Protein AF-A0AAE4Q458-F1 (afdb_monomer_lite)

Sequence (88 aa):
MTTQTILEVMMQDIVGDYDTPDFIDEWQWVKSISSFSHNENGDFGIWEFFVNVYKVQHSGDRIPEKLLPVFEEAIKAGHSFVWFHQGT

Radius of gyration: 12.77 Å; chains: 1; bounding box: 30×27×34 Å

Secondary structure (DSSP, 8-state):
-PPPPEEEEEHHHHH---S-GGG-HHHHHHHHH-SEEEE--SSTT-EEEEEEHHHHHHH-----TTTHHHHHHHHHHT-SEEEEE---

Organism: NCBI:txid332186

Foldseek 3Di:
DDDAAEAEDAVCVQPNDDDALVPDPLLVVQVVQFPDWDACPVDRDWGKTKHFLVCVVPVPDDHDPSCVVVSVVCVVVVHGIYIYIHDD

Structure (mmCIF, N/CA/C/O backbone):
data_AF-A0AAE4Q458-F1
#
_entry.id   AF-A0AAE4Q458-F1
#
loop_
_atom_site.group_PDB
_atom_site.id
_atom_site.type_symbol
_atom_site.label_atom_id
_atom_site.label_alt_id
_atom_site.label_comp_id
_atom_site.label_asym_id
_atom_site.label_entity_id
_atom_site.label_seq_id
_atom_site.pdbx_PDB_ins_code
_atom_site.Cartn_x
_atom_site.Cartn_y
_atom_site.Cartn_z
_atom_site.occupancy
_atom_site.B_iso_or_equiv
_atom_site.auth_seq_id
_atom_site.auth_comp_id
_atom_site.auth_asym_id
_atom_site.auth_atom_id
_atom_site.pdbx_PDB_model_num
ATOM 1 N N . MET A 1 1 ? -12.523 13.263 20.997 1.00 45.56 1 MET A N 1
ATOM 2 C CA . MET A 1 1 ? -11.991 13.316 19.621 1.00 45.56 1 MET A CA 1
ATOM 3 C C . MET A 1 1 ? -11.290 11.994 19.387 1.00 45.56 1 MET A C 1
ATOM 5 O O . MET A 1 1 ? -10.448 11.643 20.199 1.00 45.56 1 MET A O 1
ATOM 9 N N . THR A 1 2 ? -11.693 11.214 18.391 1.00 57.44 2 THR A N 1
ATOM 10 C CA . THR A 1 2 ? -10.959 10.003 17.998 1.00 57.44 2 THR A CA 1
ATOM 11 C C . THR A 1 2 ? -9.735 10.431 17.201 1.00 57.44 2 THR A C 1
ATOM 13 O O . THR A 1 2 ? -9.878 11.081 16.166 1.00 57.44 2 THR A O 1
ATOM 16 N N . THR A 1 3 ? -8.540 10.120 17.697 1.00 71.12 3 THR A N 1
ATOM 17 C CA . THR A 1 3 ? -7.297 10.305 16.942 1.00 71.12 3 THR A CA 1
ATOM 18 C C . THR A 1 3 ? -7.330 9.360 15.747 1.00 71.12 3 THR A C 1
ATOM 20 O O . THR A 1 3 ? -7.435 8.152 15.936 1.00 71.12 3 THR A O 1
ATOM 23 N N . GLN A 1 4 ? -7.285 9.896 14.529 1.00 73.88 4 GLN A N 1
ATOM 24 C CA . GLN A 1 4 ? -7.098 9.070 13.339 1.00 73.88 4 GLN A CA 1
ATOM 25 C C . GLN A 1 4 ? -5.613 8.736 13.229 1.00 73.88 4 GLN A C 1
ATOM 27 O O . GLN A 1 4 ? -4.778 9.639 13.197 1.00 73.88 4 GLN A O 1
ATOM 32 N N . THR A 1 5 ? -5.290 7.447 13.215 1.00 89.44 5 THR A N 1
ATOM 33 C CA . THR A 1 5 ? -3.926 6.948 13.034 1.00 89.44 5 THR A CA 1
ATOM 34 C C . THR A 1 5 ? -3.739 6.437 11.609 1.00 89.44 5 THR A C 1
ATOM 36 O O . THR A 1 5 ? -4.687 5.987 10.954 1.00 89.44 5 THR A O 1
ATOM 39 N N . ILE A 1 6 ? -2.500 6.524 11.133 1.00 94.62 6 ILE A N 1
ATOM 40 C CA . ILE A 1 6 ? -2.076 6.120 9.792 1.00 94.62 6 ILE A CA 1
ATOM 41 C C . ILE A 1 6 ? -1.072 4.985 9.972 1.00 94.62 6 ILE A C 1
ATOM 43 O O . ILE A 1 6 ? -0.198 5.093 10.830 1.00 94.62 6 ILE A O 1
ATOM 47 N N . LEU A 1 7 ? -1.252 3.886 9.243 1.00 96.75 7 LEU A N 1
ATOM 48 C CA . LEU A 1 7 ? -0.243 2.835 9.133 1.00 96.75 7 LEU A CA 1
ATOM 49 C C . LEU A 1 7 ? 0.661 3.179 7.948 1.00 96.75 7 LEU A C 1
ATOM 51 O O . LEU A 1 7 ? 0.171 3.287 6.827 1.00 96.75 7 LEU A O 1
ATOM 55 N N . GLU A 1 8 ? 1.944 3.395 8.204 1.00 96.44 8 GLU A N 1
ATOM 56 C CA . GLU A 1 8 ? 2.954 3.665 7.176 1.00 96.44 8 GLU A CA 1
ATOM 57 C C . GLU A 1 8 ? 3.505 2.347 6.631 1.00 96.44 8 GLU A C 1
ATOM 59 O O . GLU A 1 8 ? 3.802 1.433 7.401 1.00 96.44 8 GLU A O 1
ATOM 64 N N . VAL A 1 9 ? 3.593 2.238 5.306 1.00 96.94 9 VAL A N 1
ATOM 65 C CA . VAL A 1 9 ? 4.019 1.022 4.613 1.00 96.94 9 VAL A CA 1
ATOM 66 C C . VAL A 1 9 ? 4.931 1.381 3.452 1.00 96.94 9 VAL A C 1
ATOM 68 O O . VAL A 1 9 ? 4.499 1.989 2.468 1.00 96.94 9 VAL A O 1
ATOM 71 N N . MET A 1 10 ? 6.172 0.912 3.529 1.00 95.38 10 MET A N 1
ATOM 72 C CA . MET A 1 10 ? 7.098 0.939 2.407 1.00 95.38 10 MET A CA 1
ATOM 73 C C . MET A 1 10 ? 6.802 -0.248 1.490 1.00 95.38 10 MET A C 1
ATOM 75 O O . MET A 1 10 ? 6.856 -1.402 1.911 1.00 95.38 10 MET A O 1
ATOM 79 N N . MET A 1 11 ? 6.477 0.007 0.223 1.00 95.81 11 MET A N 1
ATOM 80 C CA . MET A 1 11 ? 6.077 -1.063 -0.697 1.00 95.81 11 MET A CA 1
ATOM 81 C C . MET A 1 11 ? 7.203 -2.084 -0.921 1.00 95.81 11 MET A C 1
ATOM 83 O O . MET A 1 11 ? 6.920 -3.271 -1.077 1.00 95.81 11 MET A O 1
ATOM 87 N N . GLN A 1 12 ? 8.469 -1.656 -0.885 1.00 94.50 12 GLN A N 1
ATOM 88 C CA . GLN A 1 12 ? 9.628 -2.548 -1.001 1.00 94.50 12 GLN A CA 1
ATOM 89 C C . GLN A 1 12 ? 9.674 -3.614 0.104 1.00 94.50 12 GLN A C 1
ATOM 91 O O . GLN A 1 12 ? 10.060 -4.749 -0.170 1.00 94.50 12 GLN A O 1
ATOM 96 N N . ASP A 1 13 ? 9.194 -3.303 1.312 1.00 95.62 13 ASP A N 1
ATOM 97 C CA . ASP A 1 13 ? 9.120 -4.278 2.409 1.00 95.62 13 ASP A CA 1
ATOM 98 C C . ASP A 1 13 ? 8.078 -5.379 2.139 1.00 95.62 13 ASP A C 1
ATOM 100 O O . ASP A 1 13 ? 8.130 -6.457 2.732 1.00 95.62 13 ASP A O 1
ATOM 104 N N . ILE A 1 14 ? 7.133 -5.124 1.226 1.00 96.62 14 ILE A N 1
ATOM 105 C CA . ILE A 1 14 ? 6.051 -6.045 0.869 1.00 96.62 14 ILE A CA 1
ATOM 106 C C . ILE A 1 14 ? 6.386 -6.858 -0.381 1.00 96.62 14 ILE A C 1
ATOM 108 O O . ILE A 1 14 ? 6.192 -8.076 -0.410 1.00 96.62 14 ILE A O 1
ATOM 112 N N . VAL A 1 15 ? 6.841 -6.192 -1.444 1.00 95.50 15 VAL A N 1
ATOM 113 C CA . VAL A 1 15 ? 6.996 -6.819 -2.766 1.00 95.50 15 VAL A CA 1
ATOM 114 C C . VAL A 1 15 ? 8.451 -7.100 -3.143 1.00 95.50 15 VAL A C 1
ATOM 116 O O . VAL A 1 15 ? 8.671 -7.794 -4.136 1.00 95.50 15 VAL A O 1
ATOM 119 N N . GLY A 1 16 ? 9.412 -6.636 -2.338 1.00 93.75 16 GLY A N 1
ATOM 120 C CA . GLY A 1 16 ? 10.837 -6.610 -2.662 1.00 93.75 16 GLY A CA 1
ATOM 121 C C . GLY A 1 16 ? 11.225 -5.386 -3.495 1.00 93.75 16 GLY A C 1
ATOM 122 O O . GLY A 1 16 ? 10.388 -4.539 -3.808 1.00 93.75 16 GLY A O 1
ATOM 123 N N . ASP A 1 17 ? 12.502 -5.303 -3.862 1.00 92.44 17 ASP A N 1
ATOM 124 C CA . ASP A 1 17 ? 13.011 -4.238 -4.728 1.00 92.44 17 ASP A CA 1
ATOM 125 C C . ASP A 1 17 ? 12.436 -4.343 -6.149 1.00 92.44 17 ASP A C 1
ATOM 127 O O . ASP A 1 17 ? 12.242 -5.435 -6.691 1.00 92.44 17 ASP A O 1
ATOM 131 N N . TYR A 1 18 ? 12.192 -3.191 -6.770 1.00 90.81 18 TYR A N 1
ATOM 132 C CA . TYR A 1 18 ? 11.701 -3.078 -8.140 1.00 90.81 18 TYR A CA 1
ATOM 133 C C . TYR A 1 18 ? 12.226 -1.808 -8.809 1.00 90.81 18 TYR A C 1
ATOM 135 O O . TYR A 1 18 ? 12.484 -0.805 -8.147 1.00 90.81 18 TYR A O 1
ATOM 143 N N . ASP A 1 19 ? 12.322 -1.842 -10.140 1.00 86.56 19 ASP A N 1
ATOM 144 C CA . ASP A 1 19 ? 12.798 -0.701 -10.932 1.00 86.56 19 ASP A CA 1
ATOM 145 C C . ASP A 1 19 ? 11.676 0.283 -11.287 1.00 86.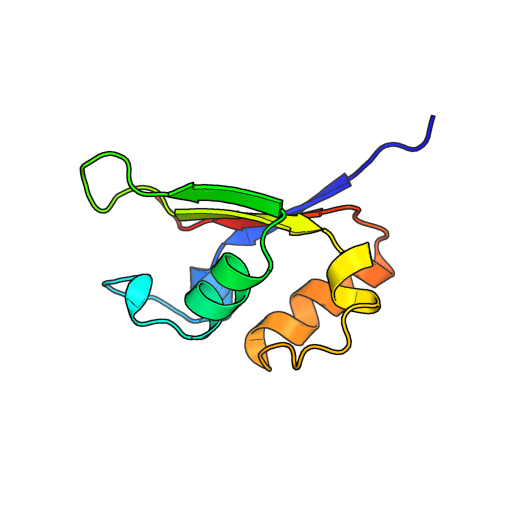56 19 ASP A C 1
ATOM 147 O O . ASP A 1 19 ? 11.892 1.488 -11.377 1.00 86.56 19 ASP A O 1
ATOM 151 N N . THR A 1 20 ? 10.467 -0.218 -11.559 1.00 87.94 20 THR A N 1
ATOM 152 C CA . THR A 1 20 ? 9.353 0.609 -12.045 1.00 87.94 20 THR A CA 1
ATOM 153 C C . THR A 1 20 ? 8.051 0.219 -11.342 1.00 87.94 20 THR A C 1
AT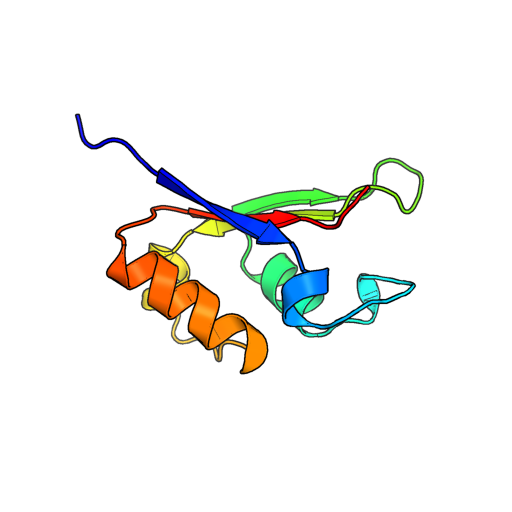OM 155 O O . THR A 1 20 ? 7.533 -0.871 -11.600 1.00 87.94 20 THR A O 1
ATOM 158 N N . PRO A 1 21 ? 7.490 1.101 -10.491 1.00 89.56 21 PRO A N 1
ATOM 159 C CA . PRO A 1 21 ? 6.231 0.864 -9.782 1.00 89.56 21 PRO A CA 1
ATOM 160 C C . PRO A 1 21 ? 5.058 0.475 -10.688 1.00 89.56 21 PRO A C 1
ATOM 162 O O . PRO A 1 21 ? 4.206 -0.319 -10.293 1.00 89.56 21 PRO A O 1
ATOM 165 N N . ASP A 1 22 ? 5.021 0.991 -11.923 1.00 89.75 22 ASP A N 1
ATOM 166 C CA . ASP A 1 22 ? 3.959 0.700 -12.890 1.00 89.75 22 ASP A CA 1
ATOM 167 C C . ASP A 1 22 ? 3.823 -0.791 -13.237 1.00 89.75 22 ASP A C 1
ATOM 169 O O . ASP A 1 22 ? 2.748 -1.226 -13.646 1.00 89.75 22 ASP A O 1
ATOM 173 N N . PHE A 1 23 ? 4.881 -1.586 -13.047 1.00 91.75 23 PHE A N 1
ATOM 174 C CA . PHE A 1 23 ? 4.878 -3.025 -13.330 1.00 91.75 23 PHE A CA 1
ATOM 175 C C . PHE A 1 23 ? 4.570 -3.899 -12.112 1.00 91.75 23 PHE A C 1
ATOM 177 O O . PHE A 1 23 ? 4.617 -5.123 -12.216 1.00 91.75 23 PHE A O 1
ATOM 184 N N . ILE A 1 24 ? 4.262 -3.294 -10.966 1.00 94.25 24 ILE A N 1
ATOM 185 C CA . ILE A 1 24 ? 3.949 -4.011 -9.732 1.00 94.25 24 ILE A CA 1
ATOM 186 C C . ILE A 1 24 ? 2.433 -4.045 -9.537 1.00 94.25 24 ILE A C 1
ATOM 188 O O . ILE A 1 24 ? 1.786 -3.007 -9.380 1.00 94.25 24 ILE A O 1
ATOM 192 N N . ASP A 1 25 ? 1.865 -5.251 -9.512 1.00 96.06 25 ASP A N 1
ATOM 193 C CA . ASP A 1 25 ? 0.420 -5.469 -9.382 1.00 96.06 25 ASP A CA 1
ATOM 194 C C . ASP A 1 25 ? -0.142 -4.849 -8.093 1.00 96.06 25 ASP A C 1
ATOM 196 O O . ASP A 1 25 ? -1.222 -4.254 -8.097 1.00 96.06 25 ASP A O 1
ATOM 200 N N . GLU A 1 26 ? 0.605 -4.929 -6.990 1.00 97.00 26 GLU A N 1
ATOM 201 C CA . GLU A 1 26 ? 0.239 -4.315 -5.716 1.00 97.00 26 GLU A CA 1
ATOM 202 C C . GLU A 1 26 ? 0.139 -2.787 -5.829 1.00 97.00 26 GLU A C 1
ATOM 204 O O . GLU A 1 26 ? -0.808 -2.200 -5.301 1.00 97.00 26 GLU A O 1
ATOM 209 N N . TRP A 1 27 ? 1.043 -2.140 -6.575 1.00 95.12 27 TRP A N 1
ATOM 210 C CA . TRP A 1 27 ? 0.958 -0.701 -6.836 1.00 95.12 27 TRP A CA 1
ATOM 211 C C . TRP A 1 27 ? -0.261 -0.343 -7.677 1.00 95.12 27 TRP A C 1
ATOM 213 O O . TRP A 1 27 ? -0.965 0.615 -7.351 1.00 95.12 27 TRP A O 1
ATOM 223 N N . GLN A 1 28 ? -0.552 -1.117 -8.725 1.00 94.69 28 GLN A N 1
ATOM 224 C CA . GLN A 1 28 ? -1.730 -0.881 -9.564 1.00 94.69 28 GLN A CA 1
ATOM 225 C C . GLN A 1 28 ? -3.022 -1.018 -8.763 1.00 94.69 28 GLN A C 1
ATOM 227 O O . GLN A 1 28 ? -3.931 -0.189 -8.879 1.00 94.69 28 GLN A O 1
ATOM 232 N N . TRP A 1 29 ? -3.082 -2.024 -7.892 1.00 96.38 29 TRP A N 1
ATOM 233 C CA . TRP A 1 29 ? -4.214 -2.206 -7.004 1.00 96.38 29 TRP A CA 1
ATOM 234 C C . TRP A 1 29 ? -4.350 -1.030 -6.029 1.00 96.38 29 TRP A C 1
ATOM 236 O O . TRP A 1 29 ? -5.413 -0.408 -5.989 1.00 96.38 29 TRP A O 1
ATOM 246 N N . VAL A 1 30 ? -3.275 -0.648 -5.326 1.00 95.56 30 VAL A N 1
ATOM 247 C CA . VAL A 1 30 ? -3.266 0.502 -4.403 1.00 95.56 30 VAL A CA 1
ATOM 248 C C . VAL A 1 30 ? -3.713 1.782 -5.113 1.00 95.56 30 VAL A C 1
ATOM 250 O O . VAL A 1 30 ? -4.602 2.476 -4.613 1.00 95.56 30 VAL A O 1
ATOM 253 N N . LYS A 1 31 ? -3.178 2.063 -6.307 1.00 93.88 31 LYS A N 1
ATOM 254 C CA . LYS A 1 31 ? -3.556 3.216 -7.137 1.00 93.88 31 LYS A CA 1
ATOM 255 C C . LYS A 1 31 ? -5.055 3.215 -7.432 1.00 93.88 31 LYS A C 1
ATOM 257 O O . LYS A 1 31 ? -5.710 4.235 -7.224 1.00 93.88 31 LYS A O 1
ATOM 262 N N . SER A 1 32 ? -5.609 2.068 -7.833 1.00 93.44 32 SER A N 1
ATOM 263 C CA . SER A 1 32 ? -7.024 1.934 -8.210 1.00 93.44 32 SER A CA 1
ATOM 264 C C . SER A 1 32 ? -8.012 2.201 -7.067 1.00 93.44 32 SER A C 1
ATOM 266 O O . SER A 1 32 ? -9.121 2.684 -7.307 1.00 93.44 32 SER A O 1
ATOM 268 N N . ILE A 1 33 ? -7.620 1.927 -5.818 1.00 93.44 33 ILE A N 1
ATOM 269 C CA . ILE A 1 33 ? -8.505 2.073 -4.656 1.00 93.44 33 ILE A CA 1
ATOM 270 C C . ILE A 1 33 ? -8.182 3.282 -3.771 1.00 93.44 33 ILE A C 1
ATOM 272 O O . ILE A 1 33 ? -8.992 3.612 -2.892 1.00 93.44 33 ILE A O 1
ATOM 276 N N . SER A 1 34 ? -7.039 3.934 -3.994 1.00 92.81 34 SER A N 1
ATOM 277 C CA . SER A 1 34 ? -6.569 5.078 -3.214 1.00 92.81 34 SER A CA 1
ATOM 278 C C . SER A 1 34 ? -7.610 6.203 -3.147 1.00 92.81 34 SER A C 1
ATOM 280 O O . SER A 1 34 ? -8.415 6.414 -4.054 1.00 92.81 34 SER A O 1
ATOM 282 N N . SER A 1 35 ? -7.648 6.893 -2.008 1.00 85.44 35 SER A N 1
ATOM 283 C CA . SER A 1 35 ? -8.479 8.093 -1.812 1.00 85.44 35 SER A CA 1
ATOM 284 C C . SER A 1 35 ? -7.707 9.377 -2.107 1.00 85.44 35 SER A C 1
ATOM 286 O O . SER A 1 35 ? -8.311 10.415 -2.361 1.00 85.44 35 SER A O 1
ATOM 288 N N . PHE A 1 36 ? -6.379 9.295 -2.072 1.00 87.44 36 PHE A N 1
ATOM 289 C CA . PHE A 1 36 ? -5.463 10.359 -2.439 1.00 87.44 36 PHE A CA 1
ATOM 290 C C . PHE A 1 36 ? -4.202 9.738 -3.037 1.00 87.44 36 PHE A C 1
ATOM 292 O O . PHE A 1 36 ? -3.717 8.721 -2.528 1.00 87.44 36 PHE A O 1
ATOM 299 N N . SER A 1 37 ? -3.679 10.371 -4.082 1.00 84.69 37 SER A N 1
ATOM 300 C CA . SER A 1 37 ? -2.429 9.996 -4.725 1.00 84.69 37 SER A CA 1
ATOM 301 C C . SER A 1 37 ? -1.519 11.211 -4.864 1.00 84.69 37 SER A C 1
ATOM 303 O O . SER A 1 37 ? -1.955 12.297 -5.251 1.00 84.69 37 SER A O 1
ATOM 305 N N . HIS A 1 38 ? -0.245 11.003 -4.558 1.00 80.69 38 HIS A N 1
ATOM 306 C CA . HIS A 1 38 ? 0.850 11.887 -4.914 1.00 80.69 38 HIS A CA 1
ATOM 307 C C 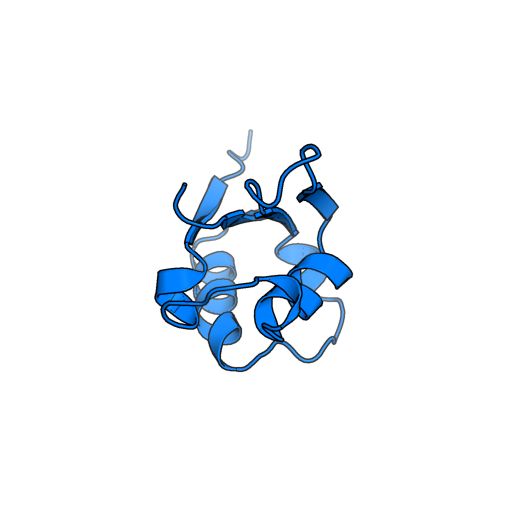. HIS A 1 38 ? 1.826 11.053 -5.740 1.00 80.69 38 HIS A C 1
ATOM 309 O O . HIS A 1 38 ? 2.662 10.307 -5.232 1.00 80.69 38 HIS A O 1
ATOM 315 N N . ASN A 1 39 ? 1.612 11.111 -7.048 1.00 72.62 39 ASN A N 1
ATOM 316 C CA . ASN A 1 39 ? 2.352 10.367 -8.048 1.00 72.62 39 ASN A CA 1
ATOM 317 C C . ASN A 1 39 ? 2.696 11.303 -9.209 1.00 72.62 39 ASN A C 1
ATOM 319 O O . ASN A 1 39 ? 1.946 12.236 -9.477 1.00 72.62 39 ASN A O 1
ATOM 323 N N . GLU A 1 40 ? 3.805 11.025 -9.898 1.00 63.66 40 GLU A N 1
ATOM 324 C CA . GLU A 1 40 ? 4.244 11.737 -11.113 1.00 63.66 40 GLU A CA 1
ATOM 325 C C . GLU A 1 40 ? 4.665 13.199 -10.868 1.00 63.66 40 GLU A C 1
ATOM 327 O O . GLU A 1 40 ? 3.953 14.146 -11.190 1.00 63.66 40 GLU A O 1
ATOM 332 N N . ASN A 1 41 ? 5.889 13.404 -10.368 1.00 56.69 41 ASN A N 1
ATOM 333 C CA . ASN A 1 41 ? 6.460 14.746 -10.192 1.00 56.69 41 ASN A CA 1
ATOM 334 C C . ASN A 1 41 ? 7.263 15.223 -11.424 1.00 56.69 41 ASN A C 1
ATOM 336 O O . ASN A 1 41 ? 8.277 15.902 -11.293 1.00 56.69 41 ASN A O 1
ATOM 340 N N . GLY A 1 42 ? 6.863 14.807 -12.630 1.00 52.94 42 GLY A N 1
ATOM 341 C CA . GLY A 1 42 ? 7.592 15.070 -13.883 1.00 52.94 42 GLY A CA 1
ATOM 342 C C . GLY A 1 42 ? 8.834 14.194 -14.114 1.00 52.94 42 GLY A C 1
ATOM 343 O O . GLY A 1 42 ? 9.222 14.012 -15.262 1.00 52.94 42 GLY A O 1
ATOM 344 N N . ASP A 1 43 ? 9.375 13.589 -13.056 1.00 53.25 43 ASP A N 1
ATOM 345 C CA . ASP A 1 43 ? 10.370 12.513 -13.064 1.00 53.25 43 ASP A CA 1
ATOM 346 C C . ASP A 1 43 ? 9.841 11.319 -12.244 1.00 53.25 43 ASP A C 1
ATOM 348 O O . ASP A 1 43 ? 8.994 11.488 -11.359 1.00 53.25 43 ASP A O 1
ATOM 352 N N . PHE A 1 44 ? 10.331 10.111 -12.541 1.00 57.94 44 PHE A N 1
ATOM 353 C CA . PHE A 1 44 ? 9.954 8.808 -11.958 1.00 57.94 44 PHE A CA 1
ATOM 354 C C . PHE A 1 44 ? 10.280 8.655 -10.447 1.00 57.94 44 PHE A C 1
ATOM 356 O O . PHE A 1 44 ? 10.848 7.651 -10.033 1.00 57.94 44 PHE A O 1
ATOM 363 N N . GLY A 1 45 ? 9.984 9.651 -9.608 1.00 66.75 45 GLY A N 1
ATOM 364 C CA . GLY A 1 45 ? 10.522 9.727 -8.245 1.00 66.75 45 GLY A CA 1
ATOM 365 C C . GLY A 1 45 ? 9.547 9.402 -7.113 1.00 66.75 45 GLY A C 1
ATOM 366 O O . GLY A 1 45 ? 9.939 8.762 -6.143 1.00 66.75 45 GLY A O 1
ATOM 367 N N . ILE A 1 46 ? 8.284 9.833 -7.199 1.00 79.12 46 ILE A N 1
ATOM 368 C CA . ILE A 1 46 ? 7.370 9.809 -6.041 1.00 79.12 46 ILE A CA 1
ATOM 369 C C . ILE A 1 46 ? 6.151 8.942 -6.337 1.00 79.12 46 ILE A C 1
ATOM 371 O O . ILE A 1 46 ? 5.446 9.177 -7.319 1.00 79.12 46 ILE A O 1
ATOM 375 N N . TRP A 1 47 ? 5.933 7.952 -5.472 1.00 88.25 47 TRP A N 1
ATOM 376 C CA . TRP A 1 47 ? 4.786 7.049 -5.474 1.00 88.25 47 TRP A CA 1
ATOM 377 C C . TRP A 1 47 ? 4.255 6.933 -4.054 1.00 88.25 47 TRP A C 1
ATOM 379 O O . TRP A 1 47 ? 4.742 6.130 -3.263 1.00 88.25 47 TRP A O 1
ATOM 389 N N . GLU A 1 48 ? 3.272 7.771 -3.735 1.00 91.94 48 GLU A N 1
ATOM 390 C CA . GLU A 1 48 ? 2.647 7.832 -2.418 1.00 91.94 48 GLU A CA 1
ATOM 391 C C . GLU A 1 48 ? 1.125 7.799 -2.548 1.00 91.94 48 GLU A C 1
ATOM 393 O O . GLU A 1 48 ? 0.521 8.573 -3.296 1.00 91.94 48 GLU A O 1
ATOM 398 N N . PHE A 1 49 ? 0.483 6.905 -1.802 1.00 94.88 49 PHE A N 1
ATOM 399 C CA . PHE A 1 49 ? -0.956 6.691 -1.885 1.00 94.88 49 PHE A CA 1
ATOM 400 C C . PHE A 1 49 ? -1.547 6.471 -0.502 1.00 94.88 49 PHE A C 1
ATOM 402 O O . PHE A 1 49 ? -1.056 5.661 0.283 1.00 94.88 49 PHE A O 1
ATOM 409 N N . PHE A 1 50 ? -2.657 7.153 -0.228 1.00 95.50 50 PHE A N 1
ATOM 410 C CA . PHE A 1 50 ? -3.434 6.935 0.986 1.00 95.50 50 PHE A CA 1
ATOM 411 C C . PHE A 1 50 ? -4.668 6.107 0.664 1.00 95.50 50 PHE A C 1
ATOM 413 O O . PHE A 1 50 ? -5.516 6.487 -0.153 1.00 95.50 50 PHE A O 1
ATOM 420 N N . VAL A 1 51 ? -4.792 4.979 1.350 1.00 96.31 51 VAL A N 1
ATOM 421 C CA . VAL A 1 51 ? -5.910 4.051 1.224 1.00 96.31 51 VAL A CA 1
ATOM 422 C C . VAL A 1 51 ? -6.743 4.097 2.495 1.00 96.31 51 VAL A C 1
ATOM 424 O O . VAL A 1 51 ? -6.238 3.893 3.595 1.00 96.31 51 VAL A O 1
ATOM 427 N N . ASN A 1 52 ? -8.041 4.356 2.350 1.00 95.44 52 ASN A N 1
ATOM 428 C CA . ASN A 1 52 ? -8.979 4.324 3.464 1.00 95.44 52 ASN A CA 1
ATOM 429 C C . ASN A 1 52 ? -9.298 2.870 3.862 1.00 95.44 52 ASN A C 1
ATOM 431 O O . ASN A 1 52 ? -9.817 2.105 3.048 1.00 95.44 52 ASN A O 1
ATOM 435 N N . VAL A 1 53 ? -9.031 2.504 5.119 1.00 95.19 53 VAL A N 1
ATOM 436 C CA . VAL A 1 53 ? -9.202 1.125 5.619 1.00 95.19 53 VAL A CA 1
ATOM 437 C C . VAL A 1 53 ? -10.668 0.689 5.588 1.00 95.19 53 VAL A C 1
ATOM 439 O O . VAL A 1 53 ? -10.978 -0.432 5.185 1.00 95.19 53 VAL A O 1
ATOM 442 N N . TYR A 1 54 ? -11.590 1.590 5.941 1.00 93.75 54 TYR A N 1
ATOM 443 C CA . TYR A 1 54 ? -13.023 1.297 5.924 1.00 93.75 54 TYR A CA 1
ATOM 444 C C . TYR A 1 54 ? -13.511 0.953 4.512 1.00 93.75 54 TYR A C 1
ATOM 446 O O . TYR A 1 54 ? -14.278 0.005 4.348 1.00 93.75 54 TYR A O 1
ATOM 454 N N . LYS A 1 55 ? -13.033 1.671 3.487 1.00 93.25 55 LYS A N 1
ATOM 455 C CA . LYS A 1 55 ? -13.349 1.368 2.084 1.00 93.25 55 LYS A CA 1
ATOM 456 C C . LYS A 1 55 ? -12.905 -0.048 1.714 1.00 93.25 55 LYS A C 1
ATOM 458 O O . LYS A 1 55 ? -13.713 -0.789 1.171 1.00 93.25 55 LYS A O 1
ATOM 463 N N . VAL A 1 56 ? -11.672 -0.431 2.045 1.00 93.62 56 VAL A N 1
ATOM 464 C CA . VAL A 1 56 ? -11.132 -1.770 1.738 1.00 93.62 56 VAL A CA 1
ATOM 465 C C . VAL A 1 56 ? -11.938 -2.873 2.421 1.00 93.62 56 VAL A C 1
ATOM 467 O O . VAL A 1 56 ? -12.281 -3.868 1.793 1.00 93.62 56 VAL A O 1
ATOM 470 N N . GLN A 1 57 ? -12.319 -2.672 3.683 1.00 91.31 57 GLN A N 1
ATOM 471 C CA . GLN A 1 57 ? -13.112 -3.646 4.435 1.00 91.31 57 GLN A CA 1
ATOM 472 C C . GLN A 1 57 ? -14.511 -3.888 3.831 1.00 91.31 57 GLN A C 1
ATOM 474 O O . GLN A 1 57 ? -15.083 -4.960 4.027 1.00 91.31 57 GLN A O 1
ATOM 479 N N . HIS A 1 58 ? -15.068 -2.908 3.111 1.00 92.12 58 HIS A N 1
ATOM 480 C CA . HIS A 1 58 ? -16.453 -2.943 2.630 1.00 92.12 58 HIS A CA 1
ATOM 481 C C . HIS A 1 58 ? -16.596 -2.942 1.101 1.00 92.12 58 HIS A C 1
ATOM 483 O O . HIS A 1 58 ? -17.722 -3.054 0.618 1.00 92.12 58 HIS A O 1
ATOM 489 N N . SER A 1 59 ? -15.512 -2.819 0.326 1.00 88.56 59 SER A N 1
ATOM 490 C CA . SER A 1 59 ? -15.606 -2.773 -1.140 1.00 88.56 59 SER A CA 1
ATOM 491 C C . SER A 1 59 ? -15.897 -4.138 -1.764 1.00 88.56 59 SER A C 1
ATOM 493 O O . SER A 1 59 ? -16.488 -4.204 -2.837 1.00 88.56 59 SER A O 1
ATOM 495 N N . GLY A 1 60 ? -15.517 -5.227 -1.086 1.00 86.75 60 GLY A N 1
ATOM 496 C CA . GLY A 1 60 ? -15.594 -6.582 -1.640 1.00 86.75 60 GLY A CA 1
ATOM 497 C C . GLY A 1 60 ? -14.541 -6.862 -2.718 1.00 86.75 60 GLY A C 1
ATOM 498 O O . GLY A 1 60 ? -14.579 -7.926 -3.336 1.00 86.75 60 GLY A O 1
ATOM 499 N N . ASP A 1 61 ? -13.603 -5.934 -2.938 1.00 89.19 61 ASP A N 1
ATOM 500 C CA . ASP A 1 61 ? -12.507 -6.117 -3.883 1.00 89.19 61 ASP A CA 1
ATOM 501 C C . ASP A 1 61 ? -11.561 -7.216 -3.398 1.00 89.19 61 ASP A C 1
ATOM 503 O O . ASP A 1 61 ? -11.271 -7.351 -2.205 1.00 89.19 61 ASP A O 1
ATOM 507 N N . ARG A 1 62 ? -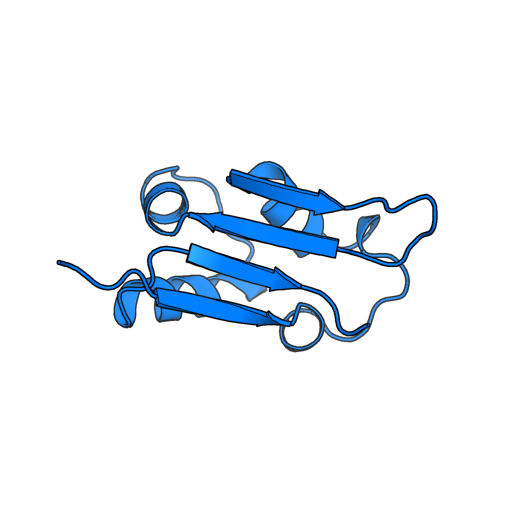11.019 -7.991 -4.339 1.00 93.62 62 ARG A N 1
ATOM 508 C CA . ARG A 1 62 ? -9.967 -8.955 -4.019 1.00 93.62 62 ARG A CA 1
ATOM 509 C C . ARG A 1 62 ? -8.670 -8.200 -3.729 1.00 93.62 62 ARG A C 1
ATOM 511 O O . ARG A 1 62 ? -8.056 -7.659 -4.645 1.00 93.62 62 ARG A O 1
ATOM 518 N N . ILE A 1 63 ? -8.261 -8.194 -2.463 1.00 96.00 63 ILE A N 1
ATOM 519 C CA . ILE A 1 63 ? -6.973 -7.649 -2.019 1.00 96.00 63 ILE A CA 1
ATOM 520 C C . ILE A 1 63 ? -5.845 -8.582 -2.506 1.00 96.00 63 ILE A C 1
ATOM 522 O O . ILE A 1 63 ? -5.974 -9.802 -2.351 1.00 96.00 63 ILE A O 1
ATOM 526 N N . PRO A 1 64 ? -4.748 -8.058 -3.088 1.00 97.12 64 PRO A N 1
ATOM 527 C CA . PRO A 1 64 ? -3.554 -8.841 -3.393 1.00 97.12 64 PRO A CA 1
ATOM 528 C C . PRO A 1 64 ? -3.011 -9.555 -2.153 1.00 97.12 64 PRO A C 1
ATOM 530 O O . PRO A 1 64 ? -2.963 -8.978 -1.068 1.00 97.12 64 PRO A O 1
ATOM 533 N N . GLU A 1 65 ? -2.561 -10.801 -2.313 1.00 97.25 65 GLU A N 1
ATOM 534 C CA . GLU A 1 65 ? -2.175 -11.664 -1.184 1.00 97.25 65 GLU A CA 1
ATOM 535 C C . GLU A 1 65 ? -1.075 -11.045 -0.311 1.00 97.25 65 GLU A C 1
ATOM 537 O O . GLU A 1 65 ? -1.142 -11.147 0.911 1.00 97.25 65 GLU A O 1
ATOM 542 N N . LYS A 1 66 ? -0.114 -10.331 -0.913 1.00 97.44 66 LYS A N 1
ATOM 543 C CA . LYS A 1 66 ? 0.963 -9.657 -0.172 1.00 97.44 66 LYS A CA 1
ATOM 544 C C . LYS A 1 66 ? 0.495 -8.440 0.633 1.00 97.44 66 LYS A C 1
ATOM 546 O O . LYS A 1 66 ? 1.126 -8.092 1.623 1.00 97.44 66 LYS A O 1
ATOM 551 N N . LEU A 1 67 ? -0.610 -7.805 0.237 1.00 97.56 67 LEU A N 1
ATOM 552 C CA . LEU A 1 67 ? -1.179 -6.647 0.936 1.00 97.56 67 LEU A CA 1
ATOM 553 C C . LEU A 1 67 ? -2.182 -7.047 2.021 1.00 97.56 67 LEU A C 1
ATOM 555 O O . LEU A 1 67 ? -2.510 -6.231 2.879 1.00 97.56 67 LEU A O 1
ATOM 559 N N . LEU A 1 68 ? -2.674 -8.288 2.009 1.00 96.62 68 LEU A N 1
ATOM 560 C CA . LEU A 1 68 ? -3.656 -8.750 2.986 1.00 96.62 68 LEU A CA 1
ATOM 561 C C . LEU A 1 68 ? -3.176 -8.578 4.443 1.00 96.62 68 LEU A C 1
ATOM 563 O O . LEU A 1 68 ? -3.926 -7.976 5.215 1.00 96.62 68 LEU A O 1
ATOM 567 N N . PRO A 1 69 ? -1.938 -8.971 4.824 1.00 97.50 69 PRO A N 1
ATOM 568 C CA . PRO A 1 69 ? -1.460 -8.804 6.199 1.00 97.50 69 PRO A CA 1
ATOM 569 C C . PRO A 1 69 ? -1.427 -7.340 6.653 1.00 97.50 69 PRO A C 1
ATOM 571 O O . PRO A 1 69 ? -1.731 -7.043 7.806 1.00 97.50 69 PRO A O 1
ATOM 574 N N . VAL A 1 70 ? -1.124 -6.417 5.734 1.00 97.81 70 VAL A N 1
ATOM 575 C CA . VAL A 1 70 ? -1.093 -4.972 6.003 1.00 97.81 70 VAL A CA 1
ATOM 576 C C . VAL A 1 70 ? -2.479 -4.468 6.402 1.00 97.81 70 VAL A C 1
ATOM 578 O O . VAL A 1 70 ? -2.628 -3.749 7.389 1.00 97.81 70 VAL A O 1
ATOM 581 N N . PHE A 1 71 ? -3.518 -4.848 5.654 1.00 96.50 71 PHE A N 1
ATOM 582 C CA . PHE A 1 71 ? -4.880 -4.417 5.971 1.00 96.50 71 PHE A CA 1
ATOM 583 C C . PHE A 1 71 ? -5.450 -5.133 7.193 1.00 96.50 71 PHE A C 1
ATOM 585 O O . PHE A 1 71 ? -6.177 -4.509 7.964 1.00 96.50 71 PHE A O 1
ATOM 592 N N . GLU A 1 72 ? -5.102 -6.400 7.418 1.00 96.00 72 GLU A N 1
ATOM 593 C CA . GLU A 1 72 ? -5.455 -7.103 8.655 1.00 96.00 72 GLU A CA 1
ATOM 594 C C . GLU A 1 72 ? -4.869 -6.400 9.886 1.00 96.00 72 GLU A C 1
ATOM 596 O O . GLU A 1 72 ? -5.582 -6.183 10.871 1.00 96.00 72 GLU A O 1
ATOM 601 N N . GLU A 1 73 ? -3.601 -5.985 9.821 1.00 96.56 73 GLU A N 1
ATOM 602 C CA . GLU A 1 73 ? -2.957 -5.193 10.867 1.00 96.56 73 GLU A CA 1
ATOM 603 C C . GLU A 1 73 ? -3.645 -3.837 11.046 1.00 96.56 73 GLU A C 1
ATOM 605 O O . GLU A 1 73 ? -4.044 -3.497 12.163 1.00 96.56 73 GLU A O 1
ATOM 610 N N . ALA A 1 74 ? -3.852 -3.095 9.953 1.00 96.12 74 ALA A N 1
ATOM 611 C CA . ALA A 1 74 ? -4.489 -1.784 9.983 1.00 96.12 74 ALA A CA 1
ATOM 612 C C . ALA A 1 74 ? -5.881 -1.837 10.636 1.00 96.12 74 ALA A C 1
ATOM 614 O O . ALA A 1 74 ? -6.197 -1.011 11.495 1.00 96.12 74 ALA A O 1
ATOM 615 N N . ILE A 1 75 ? -6.691 -2.841 10.281 1.00 94.88 75 ILE A N 1
ATOM 616 C CA . ILE A 1 75 ? -8.023 -3.073 10.856 1.00 94.88 75 ILE A CA 1
ATOM 617 C C . ILE A 1 75 ? -7.909 -3.423 12.341 1.00 94.88 75 IL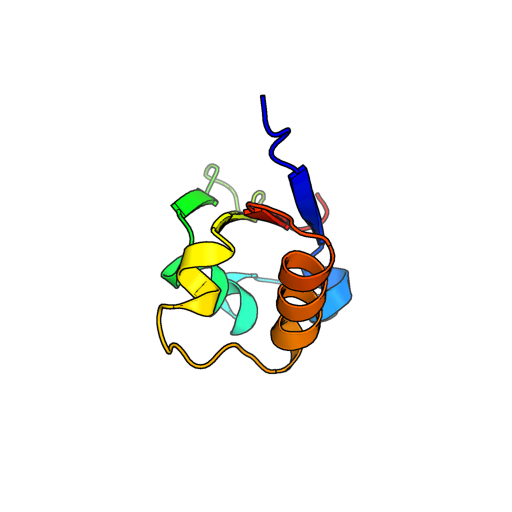E A C 1
ATOM 619 O O . ILE A 1 75 ? -8.600 -2.831 13.172 1.00 94.88 75 ILE A O 1
ATOM 623 N N . LYS A 1 76 ? -7.027 -4.364 12.696 1.00 95.00 76 LYS A N 1
ATOM 624 C CA . LYS A 1 76 ? -6.857 -4.834 14.077 1.00 95.00 76 LYS A CA 1
ATOM 625 C C . LYS A 1 76 ? -6.379 -3.725 15.017 1.00 95.00 76 LYS A C 1
ATOM 627 O O . LYS A 1 76 ? -6.830 -3.670 16.159 1.00 95.00 76 LYS A O 1
ATOM 632 N N . ALA A 1 77 ? -5.480 -2.861 14.552 1.00 93.88 77 ALA A N 1
ATOM 633 C CA . ALA A 1 77 ? -4.948 -1.736 15.318 1.00 93.88 77 ALA A CA 1
ATOM 634 C C . ALA A 1 77 ? -5.808 -0.458 15.211 1.00 93.88 77 ALA A C 1
ATOM 636 O O . ALA A 1 77 ? -5.532 0.527 15.896 1.00 93.88 77 ALA A O 1
ATOM 637 N N . GLY A 1 78 ? -6.885 -0.478 14.417 1.00 93.69 78 GLY A N 1
ATOM 638 C CA . GLY A 1 78 ? -7.847 0.622 14.320 1.00 93.69 78 GLY A CA 1
ATOM 639 C C . GLY A 1 78 ? -7.353 1.831 13.519 1.00 93.69 78 GLY A C 1
ATOM 640 O O . GLY A 1 78 ? -7.811 2.950 13.762 1.00 93.69 78 GLY A O 1
ATOM 641 N N . HIS A 1 79 ? -6.433 1.631 12.572 1.00 95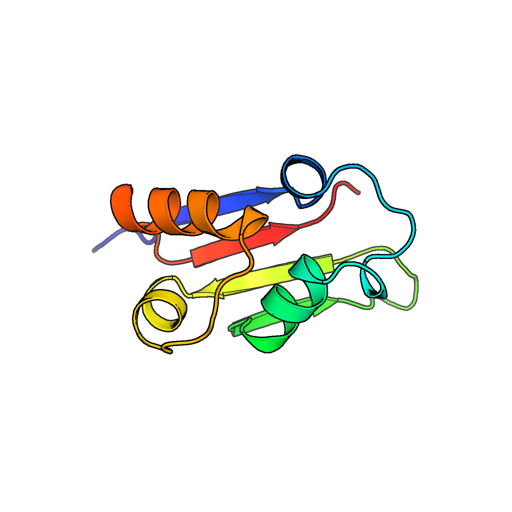.56 79 HIS A N 1
ATOM 642 C CA . HIS A 1 79 ? -5.976 2.689 11.672 1.00 95.56 79 HIS A CA 1
ATOM 643 C C . HIS A 1 79 ? -7.089 3.114 10.714 1.00 95.56 79 HIS A C 1
ATOM 645 O O . HIS A 1 79 ? -7.858 2.300 10.206 1.00 95.56 79 HIS A O 1
ATOM 651 N N . SER A 1 80 ? -7.173 4.418 10.451 1.00 95.00 80 SER A N 1
ATOM 652 C CA . SER A 1 80 ? -8.152 4.967 9.501 1.00 95.00 80 SER A CA 1
ATOM 653 C C . SER A 1 80 ? -7.637 4.916 8.061 1.00 95.00 80 SER A C 1
ATOM 655 O O . SER A 1 80 ? -8.420 4.759 7.120 1.00 95.00 80 SER A O 1
ATOM 657 N N . PHE A 1 81 ? -6.317 5.020 7.898 1.00 95.94 81 PHE A N 1
ATOM 658 C CA . PHE A 1 81 ? -5.644 5.012 6.607 1.00 95.94 81 PHE A CA 1
ATOM 659 C C . PHE A 1 81 ? -4.398 4.133 6.636 1.00 95.94 81 PHE A C 1
ATOM 661 O O . PHE A 1 81 ? -3.731 4.024 7.666 1.00 95.94 81 PHE A O 1
ATOM 668 N N . VAL A 1 82 ? -4.073 3.573 5.477 1.00 97.38 82 VAL A N 1
ATOM 669 C CA . VAL A 1 82 ? -2.747 3.041 5.164 1.00 97.38 82 VAL A CA 1
ATOM 670 C C . VAL A 1 82 ? -2.090 3.998 4.181 1.00 97.38 82 VAL A C 1
ATOM 672 O O . VAL A 1 82 ? -2.703 4.364 3.175 1.00 97.38 82 VAL A O 1
ATOM 675 N N . TRP A 1 83 ? -0.875 4.426 4.488 1.00 96.56 83 TRP A N 1
ATOM 676 C CA . TRP A 1 83 ? -0.037 5.216 3.605 1.00 96.56 83 TRP A CA 1
ATOM 677 C C . TRP A 1 83 ? 1.008 4.303 2.980 1.00 96.56 83 TRP A C 1
ATOM 679 O O . TRP A 1 83 ? 1.933 3.859 3.653 1.00 96.56 83 TRP A O 1
ATOM 689 N N . PHE A 1 84 ? 0.832 4.018 1.694 1.00 96.62 84 PHE A N 1
ATOM 690 C CA . PHE A 1 84 ? 1.829 3.321 0.898 1.00 96.62 84 PHE A CA 1
ATOM 691 C C . PHE A 1 84 ? 2.782 4.337 0.294 1.00 96.62 84 PHE A C 1
ATOM 693 O O . PHE A 1 84 ? 2.332 5.298 -0.334 1.00 96.62 84 PHE A O 1
ATOM 700 N N . HIS A 1 85 ? 4.076 4.098 0.440 1.00 94.25 85 HIS A N 1
ATOM 701 C CA . HIS A 1 85 ? 5.121 4.883 -0.199 1.00 94.25 85 HIS A CA 1
ATOM 702 C C . HIS A 1 85 ? 6.241 3.973 -0.708 1.00 94.25 85 HIS A C 1
ATOM 704 O O . HIS A 1 85 ? 6.304 2.787 -0.378 1.00 94.25 85 HIS A O 1
ATOM 710 N N . GLN A 1 86 ? 7.128 4.531 -1.522 1.00 89.19 86 GLN A N 1
ATOM 711 C CA . GLN A 1 86 ? 8.408 3.910 -1.842 1.00 89.19 86 GLN A CA 1
ATOM 712 C C . GLN A 1 86 ? 9.542 4.642 -1.119 1.00 89.19 86 GLN A C 1
ATOM 714 O O . GLN A 1 86 ? 9.424 5.837 -0.844 1.00 89.19 86 GLN A O 1
ATOM 719 N N . GLY A 1 87 ? 10.628 3.936 -0.796 1.00 74.12 87 GLY A N 1
ATOM 720 C CA . GLY A 1 87 ? 11.865 4.589 -0.362 1.00 74.12 87 GLY A CA 1
ATOM 721 C C . GLY A 1 87 ? 12.372 5.543 -1.449 1.00 74.12 87 GLY A C 1
ATOM 722 O O . GLY A 1 87 ? 12.486 5.139 -2.606 1.00 74.12 87 GLY A O 1
ATOM 723 N N . THR A 1 88 ? 12.608 6.803 -1.081 1.00 58.19 88 THR A N 1
ATOM 724 C CA . THR A 1 88 ? 13.252 7.824 -1.928 1.00 58.19 88 THR A CA 1
ATOM 725 C C . THR A 1 88 ? 14.762 7.686 -1.929 1.00 58.19 88 THR A C 1
ATOM 727 O O . THR A 1 88 ? 15.303 7.468 -0.819 1.00 58.19 88 THR A O 1
#

pLDDT: mean 88.8, std 12.26, range [45.56, 97.81]